Protein AF-A0A925JQJ4-F1 (afdb_monomer_lite)

Secondary structure (DSSP, 8-state):
--EEEEEE--SSS--EEEEE-TTS-EEEEE--SS-HHHHHHHHHHHHHHT-SSSHHHHHHTT--HHHHHS-GGGS-GGGSGGGS-HHHHHHHHHHHHHHHHHHH---TTHHHHHHHHHHTTTPPP-TT--HHHHHHHHHHHHHHHHHHHHPPTT-EEEEEE--

Structure (mmCIF, N/CA/C/O backbone):
data_AF-A0A925JQJ4-F1
#
_entry.id   AF-A0A925JQJ4-F1
#
loop_
_atom_site.group_PDB
_atom_site.id
_atom_site.type_symbol
_atom_site.label_atom_id
_atom_site.label_alt_id
_atom_site.label_comp_id
_atom_site.label_asym_id
_atom_site.label_entity_id
_atom_site.label_seq_id
_atom_site.pdbx_PDB_ins_code
_atom_site.Cartn_x
_atom_site.Cartn_y
_atom_site.Cartn_z
_atom_site.occupancy
_atom_site.B_iso_or_equiv
_atom_site.auth_seq_id
_atom_site.auth_comp_id
_atom_site.auth_asym_id
_atom_site.auth_atom_id
_atom_site.pdbx_PDB_model_num
ATOM 1 N N . MET A 1 1 ? -17.348 -10.463 -3.799 1.00 73.00 1 MET A N 1
ATOM 2 C CA . MET A 1 1 ? -17.516 -9.025 -3.484 1.00 73.00 1 MET A CA 1
ATOM 3 C C . MET A 1 1 ? -16.141 -8.390 -3.580 1.00 73.00 1 MET A C 1
ATOM 5 O O . MET A 1 1 ? -15.175 -9.126 -3.441 1.00 73.00 1 MET A O 1
ATOM 9 N N . ASP A 1 2 ? -16.033 -7.089 -3.830 1.00 89.75 2 ASP A N 1
ATOM 10 C CA . ASP A 1 2 ? -14.722 -6.427 -3.797 1.00 89.75 2 ASP A CA 1
ATOM 11 C C . ASP A 1 2 ? -14.210 -6.357 -2.352 1.00 89.75 2 ASP A C 1
ATOM 13 O O . ASP A 1 2 ? -15.008 -6.257 -1.406 1.00 89.75 2 ASP A O 1
ATOM 17 N N . ALA A 1 3 ? -12.888 -6.412 -2.181 1.00 94.88 3 ALA A N 1
ATOM 18 C CA . ALA A 1 3 ? -12.282 -6.207 -0.877 1.00 94.88 3 ALA A CA 1
ATOM 19 C C . ALA A 1 3 ? -12.505 -4.756 -0.417 1.00 94.88 3 ALA A C 1
ATOM 21 O O . ALA A 1 3 ? -12.662 -3.839 -1.228 1.00 94.88 3 ALA A O 1
ATOM 22 N N . LEU A 1 4 ? -12.551 -4.529 0.894 1.00 97.75 4 LEU A N 1
ATOM 23 C CA . LEU A 1 4 ? -12.804 -3.211 1.475 1.00 97.75 4 LEU A CA 1
ATOM 24 C C . LEU A 1 4 ? -11.839 -2.938 2.624 1.00 97.75 4 LEU A C 1
ATOM 26 O O . LEU A 1 4 ? -11.866 -3.635 3.640 1.00 97.75 4 LEU A O 1
ATOM 30 N N . LEU A 1 5 ? -11.040 -1.884 2.478 1.00 97.44 5 LEU A N 1
ATOM 31 C CA . LEU A 1 5 ? -10.222 -1.337 3.552 1.00 97.44 5 LEU A CA 1
ATOM 32 C C . LEU A 1 5 ? -11.049 -0.306 4.318 1.00 97.44 5 LEU A C 1
ATOM 34 O O . LEU A 1 5 ? -11.806 0.461 3.724 1.00 97.44 5 LEU A O 1
ATOM 38 N N . GLY A 1 6 ? -10.867 -0.247 5.630 1.00 96.94 6 GLY A N 1
ATOM 39 C CA . GLY A 1 6 ? -11.451 0.786 6.470 1.00 96.94 6 GLY A CA 1
ATOM 40 C C . GLY A 1 6 ? -10.454 1.293 7.494 1.00 96.94 6 GLY A C 1
ATOM 41 O O . GLY A 1 6 ? -9.961 0.502 8.294 1.00 96.94 6 GLY A O 1
ATOM 42 N N . PHE A 1 7 ? -10.214 2.599 7.499 1.00 96.81 7 PHE A N 1
ATOM 43 C CA . PHE A 1 7 ? -9.351 3.284 8.456 1.00 96.81 7 PHE A CA 1
ATOM 44 C C . PHE A 1 7 ? -10.201 4.205 9.325 1.00 96.81 7 PHE A C 1
ATOM 46 O O . PHE A 1 7 ? -10.728 5.204 8.842 1.00 96.81 7 PHE A O 1
ATOM 53 N N . GLN A 1 8 ? -10.359 3.871 10.602 1.00 96.69 8 GLN A N 1
ATOM 54 C CA . GLN A 1 8 ? -11.095 4.688 11.563 1.00 96.69 8 GLN A CA 1
ATOM 55 C C . GLN A 1 8 ? -10.123 5.512 12.397 1.00 96.69 8 GLN A C 1
ATOM 57 O O . GLN A 1 8 ? -9.256 4.953 13.074 1.00 96.69 8 GLN A O 1
ATOM 62 N N . LYS A 1 9 ? -10.296 6.834 12.367 1.00 95.44 9 LYS A N 1
ATOM 63 C CA . LYS A 1 9 ? -9.434 7.774 13.078 1.00 95.44 9 LYS A CA 1
ATOM 64 C C . LYS A 1 9 ? -9.854 7.909 14.524 1.00 95.44 9 LYS A C 1
ATOM 66 O O . LYS A 1 9 ? -11.030 8.066 14.836 1.00 95.44 9 LYS A O 1
ATOM 71 N N . GLU A 1 10 ? -8.879 7.900 15.413 1.00 93.44 10 GLU A N 1
ATOM 72 C CA . GLU A 1 10 ? -9.093 8.068 16.843 1.00 93.44 10 GLU A CA 1
ATOM 73 C C . GLU A 1 10 ? -8.004 8.961 17.435 1.00 93.44 10 GLU A C 1
ATOM 75 O O . GLU A 1 10 ? -6.833 8.841 17.073 1.00 93.44 10 GLU A O 1
ATOM 80 N N . THR A 1 11 ? -8.391 9.877 18.328 1.00 86.75 11 THR A N 1
ATOM 81 C CA . THR A 1 11 ? -7.462 10.828 18.969 1.00 86.75 11 THR A CA 1
ATOM 82 C C . THR A 1 11 ? -7.100 10.448 20.403 1.00 86.75 11 THR A C 1
ATOM 84 O O . THR A 1 11 ? -6.029 10.812 20.878 1.00 86.75 11 THR A O 1
ATOM 87 N N . THR A 1 12 ? -7.971 9.712 21.101 1.00 87.69 12 THR A N 1
ATOM 88 C CA . THR A 1 12 ? -7.782 9.306 22.510 1.00 87.69 12 THR A CA 1
ATOM 89 C C . THR A 1 12 ? -7.428 7.830 22.677 1.00 87.69 12 THR A C 1
ATOM 91 O O . THR A 1 12 ? -6.992 7.408 23.747 1.00 87.69 12 THR A O 1
ATOM 94 N N . LYS A 1 13 ? -7.607 7.034 21.623 1.00 87.75 13 LYS A N 1
ATOM 95 C CA . LYS A 1 13 ? -7.272 5.610 21.550 1.00 87.75 13 LYS A CA 1
ATOM 96 C C . LYS A 1 13 ? -6.601 5.322 20.202 1.00 87.75 13 LYS A C 1
ATOM 98 O O . LYS A 1 13 ? -6.657 6.171 19.315 1.00 87.75 13 LYS A O 1
ATOM 103 N N . PRO A 1 14 ? -5.964 4.153 20.023 1.00 89.88 14 PRO A N 1
ATOM 104 C CA . PRO A 1 14 ? -5.384 3.795 18.736 1.00 89.88 14 PRO A CA 1
ATOM 105 C C . PRO A 1 14 ? -6.443 3.787 17.631 1.00 89.88 14 PRO A C 1
ATOM 107 O O . PRO A 1 14 ? -7.539 3.253 17.825 1.00 89.88 14 PRO A O 1
ATOM 110 N N . SER A 1 15 ? -6.089 4.356 16.480 1.00 94.12 15 SER A N 1
ATOM 111 C CA . SER A 1 15 ? -6.893 4.251 15.261 1.00 94.12 15 SER A CA 1
ATOM 112 C C . SER A 1 15 ? -6.991 2.782 14.826 1.00 94.12 15 SER A C 1
ATOM 114 O O . SER A 1 15 ? -6.135 1.963 15.173 1.00 94.12 15 SER A O 1
ATOM 116 N N . ILE A 1 16 ? -8.051 2.427 14.102 1.00 95.12 16 ILE A N 1
ATOM 117 C CA . ILE A 1 16 ? -8.361 1.032 13.754 1.00 95.12 16 ILE A CA 1
ATOM 118 C C . ILE A 1 16 ? -8.263 0.854 12.244 1.00 95.12 16 ILE A C 1
ATOM 120 O O . ILE A 1 16 ? -8.847 1.628 11.487 1.00 95.12 16 ILE A O 1
ATOM 124 N N . PHE A 1 17 ? -7.574 -0.200 11.822 1.00 95.62 17 PHE A N 1
ATOM 125 C CA . PHE A 1 17 ? -7.615 -0.707 10.460 1.00 95.62 17 PHE A CA 1
ATOM 126 C C . PHE A 1 17 ? -8.536 -1.921 10.394 1.00 95.62 17 PHE A C 1
ATOM 128 O O . PHE A 1 17 ? -8.512 -2.788 11.266 1.00 95.62 17 PHE A O 1
ATOM 135 N N . THR A 1 18 ? -9.345 -1.990 9.347 1.00 96.56 18 THR A N 1
ATOM 136 C CA . THR A 1 18 ? -10.188 -3.139 9.024 1.00 96.56 18 THR A CA 1
ATOM 137 C C . THR A 1 18 ? -9.981 -3.512 7.567 1.00 96.56 18 THR A C 1
ATOM 139 O O . THR A 1 18 ? -9.875 -2.631 6.716 1.00 96.56 18 THR A O 1
ATOM 142 N N . PHE A 1 19 ? -9.963 -4.807 7.279 1.00 96.88 19 PHE A N 1
ATOM 143 C CA . PHE A 1 19 ? -9.906 -5.325 5.920 1.00 96.88 19 PHE A CA 1
ATOM 144 C C . PHE A 1 19 ? -10.954 -6.417 5.773 1.00 96.88 19 PHE A C 1
ATOM 146 O O . PHE A 1 19 ? -10.893 -7.434 6.466 1.00 96.88 19 PHE A O 1
ATOM 153 N N . ARG A 1 20 ? -11.928 -6.204 4.890 1.00 97.38 20 ARG A N 1
ATOM 154 C CA . ARG A 1 20 ? -12.867 -7.239 4.457 1.00 97.38 20 ARG A CA 1
ATOM 155 C C . ARG A 1 20 ? -12.372 -7.796 3.133 1.00 97.38 20 ARG A C 1
ATOM 157 O O . ARG A 1 20 ? -12.260 -7.041 2.172 1.00 97.38 20 ARG A O 1
ATOM 164 N N . ARG A 1 21 ? -12.089 -9.092 3.102 1.00 96.31 21 ARG A N 1
ATOM 165 C CA . ARG A 1 21 ? -11.619 -9.812 1.921 1.00 96.31 21 ARG A CA 1
ATOM 166 C C . ARG A 1 21 ? -12.747 -10.038 0.923 1.00 96.31 21 ARG A C 1
ATOM 168 O O . ARG A 1 21 ? -13.933 -9.957 1.263 1.00 96.31 21 ARG A O 1
ATOM 175 N N . SER A 1 22 ? -12.371 -10.376 -0.299 1.00 95.31 22 SER A N 1
ATOM 176 C CA . SER A 1 22 ? -13.282 -10.701 -1.391 1.00 95.31 22 SER A CA 1
ATOM 177 C C . SER A 1 22 ? -14.140 -11.947 -1.118 1.00 95.31 22 SER A C 1
ATOM 179 O O . SER A 1 22 ? -15.283 -12.018 -1.593 1.00 95.31 22 SER A O 1
ATOM 181 N N . ASP A 1 23 ? -13.637 -12.870 -0.283 1.00 94.50 23 ASP A N 1
ATOM 182 C CA . ASP A 1 23 ? -14.343 -14.057 0.229 1.00 94.50 23 ASP A CA 1
ATOM 183 C C . ASP A 1 23 ? -15.358 -13.755 1.354 1.00 94.50 23 ASP A C 1
ATOM 185 O O . ASP A 1 23 ? -16.104 -14.637 1.779 1.00 94.50 23 ASP A O 1
ATOM 189 N N . GLY A 1 24 ? -15.424 -12.502 1.818 1.00 94.31 24 GLY A N 1
ATOM 190 C CA . GLY A 1 24 ? -16.329 -12.043 2.872 1.00 94.31 24 GLY A CA 1
ATOM 191 C C . GLY A 1 24 ? -15.780 -12.168 4.296 1.00 94.31 24 GLY A C 1
ATOM 192 O O . GLY A 1 24 ? -16.379 -11.606 5.215 1.00 94.31 24 GLY A O 1
ATOM 193 N N . SER A 1 25 ? -14.641 -12.834 4.500 1.00 95.62 25 SER A N 1
ATOM 194 C CA . SER A 1 25 ? -13.942 -12.823 5.785 1.00 95.62 25 SER A CA 1
ATOM 195 C C . SER A 1 25 ? -13.391 -11.427 6.088 1.00 95.62 25 SER A C 1
ATOM 197 O O . SER A 1 25 ? -13.151 -10.616 5.192 1.00 95.62 25 SER A O 1
ATOM 199 N N . ALA A 1 26 ? -13.204 -11.112 7.368 1.00 95.44 26 ALA A N 1
ATOM 200 C CA . ALA A 1 26 ? -12.713 -9.806 7.780 1.00 95.44 26 ALA A CA 1
ATOM 201 C C . ALA A 1 26 ? -11.691 -9.918 8.905 1.00 95.44 26 ALA A C 1
ATOM 203 O O . ALA A 1 26 ? -11.757 -10.811 9.749 1.00 95.44 26 ALA A O 1
ATOM 204 N N . ILE A 1 27 ? -10.765 -8.969 8.916 1.00 95.44 27 ILE A N 1
ATOM 205 C CA . ILE A 1 27 ? -9.779 -8.773 9.972 1.00 95.44 27 ILE A CA 1
ATOM 206 C C . ILE A 1 27 ? -9.798 -7.318 10.419 1.00 95.44 27 ILE A C 1
ATOM 208 O O . ILE A 1 27 ? -10.190 -6.419 9.667 1.00 95.44 27 ILE A O 1
ATOM 212 N N . TRP A 1 28 ? -9.361 -7.084 11.648 1.00 94.50 28 TRP A N 1
ATOM 213 C CA . TRP A 1 28 ? -9.138 -5.746 12.165 1.00 94.50 28 TRP A CA 1
ATOM 214 C C . TRP A 1 28 ? -7.899 -5.733 13.048 1.00 94.50 28 TRP A C 1
ATOM 216 O O . TRP A 1 28 ? -7.597 -6.721 13.713 1.00 94.50 28 TRP A O 1
ATOM 226 N N . THR A 1 29 ? -7.201 -4.604 13.057 1.00 92.62 29 THR A N 1
ATOM 227 C CA . THR A 1 29 ? -6.029 -4.389 13.902 1.00 92.62 29 THR A CA 1
ATOM 228 C C . THR A 1 29 ? -5.909 -2.927 14.307 1.00 92.62 29 THR A C 1
ATOM 230 O O . THR A 1 29 ? -6.615 -2.055 13.792 1.00 92.62 29 THR A O 1
ATOM 233 N N . LYS A 1 30 ? -5.031 -2.644 15.266 1.00 92.06 30 LYS A N 1
ATOM 234 C CA . LYS A 1 30 ? -4.724 -1.269 15.670 1.00 92.06 30 LYS A CA 1
ATOM 235 C C . LYS A 1 30 ? -3.656 -0.705 14.740 1.00 92.06 30 LYS A C 1
ATOM 237 O O . LYS A 1 30 ? -2.640 -1.349 14.526 1.00 92.06 30 LYS A O 1
ATOM 242 N N . LEU A 1 31 ? -3.837 0.528 14.285 1.00 86.12 31 LEU A N 1
ATOM 243 C CA . LEU A 1 31 ? -2.775 1.297 13.640 1.00 86.12 31 LEU A CA 1
ATOM 244 C C . LEU A 1 31 ? -1.818 1.785 14.732 1.00 86.12 31 LEU A C 1
ATOM 246 O O . LEU A 1 31 ? -2.135 2.727 15.460 1.00 86.12 31 LEU A O 1
ATOM 250 N N . ASN A 1 32 ? -0.699 1.093 14.938 1.00 69.56 32 ASN A N 1
ATOM 251 C CA . ASN A 1 32 ? 0.204 1.373 16.061 1.00 69.56 32 ASN A CA 1
ATOM 252 C C . ASN A 1 32 ? 1.704 1.349 15.718 1.00 69.56 32 ASN A C 1
ATOM 254 O O . ASN A 1 32 ? 2.505 1.623 16.612 1.00 69.56 32 ASN A O 1
ATOM 258 N N . ARG A 1 33 ? 2.100 1.050 14.473 1.00 69.88 33 ARG A N 1
ATOM 259 C CA . ARG A 1 33 ? 3.521 0.967 14.085 1.00 69.88 33 ARG A CA 1
ATOM 260 C C . ARG A 1 33 ? 3.926 1.909 12.964 1.00 69.88 33 ARG A C 1
ATOM 262 O O . ARG A 1 33 ? 4.835 2.709 13.165 1.00 69.88 33 ARG A O 1
ATOM 269 N N . LEU A 1 34 ? 3.296 1.798 11.799 1.00 76.62 34 LEU A N 1
ATOM 270 C CA . LEU A 1 34 ? 3.624 2.638 10.650 1.00 76.62 34 LEU A CA 1
ATOM 271 C C . LEU A 1 34 ? 2.696 3.857 10.592 1.00 76.62 34 LEU A C 1
ATOM 273 O O . LEU A 1 34 ? 1.538 3.762 11.011 1.00 76.62 34 LEU A O 1
ATOM 277 N N . PRO A 1 35 ? 3.186 5.010 10.100 1.00 85.81 35 PRO A N 1
ATOM 278 C CA . PRO A 1 35 ? 2.313 6.123 9.759 1.00 85.81 35 PRO A CA 1
ATOM 279 C C . PRO A 1 35 ? 1.279 5.647 8.741 1.00 85.81 35 PRO A C 1
ATOM 281 O O . PRO A 1 35 ? 1.638 4.975 7.776 1.00 85.81 35 PRO A O 1
ATOM 284 N N . ILE A 1 36 ? 0.013 6.003 8.929 1.00 92.38 36 ILE A N 1
ATOM 285 C CA . ILE A 1 36 ? -1.067 5.587 8.024 1.00 92.38 36 ILE A CA 1
ATOM 286 C C . ILE A 1 36 ? -0.837 6.062 6.586 1.00 92.38 36 ILE A C 1
ATOM 288 O O . ILE A 1 36 ? -1.307 5.452 5.637 1.00 92.38 36 ILE A O 1
ATOM 292 N N . GLU A 1 37 ? -0.066 7.126 6.388 1.00 94.25 37 GLU A N 1
ATOM 293 C CA . GLU A 1 37 ? 0.357 7.577 5.070 1.00 94.25 37 GLU A CA 1
ATOM 294 C C . GLU A 1 37 ? 1.098 6.474 4.296 1.00 94.25 37 GLU A C 1
ATOM 296 O O . GLU A 1 37 ? 0.971 6.401 3.078 1.00 94.25 37 GLU A O 1
ATOM 301 N N . HIS A 1 38 ? 1.815 5.582 4.988 1.00 95.38 38 HIS A N 1
ATOM 302 C CA . HIS A 1 38 ? 2.419 4.392 4.388 1.00 95.38 38 HIS A CA 1
ATOM 303 C C . HIS A 1 38 ? 1.347 3.445 3.825 1.00 95.38 38 HIS A C 1
ATOM 305 O O . HIS A 1 38 ? 1.385 3.095 2.648 1.00 95.38 38 HIS A O 1
ATOM 311 N N . ASP A 1 39 ? 0.340 3.107 4.633 1.00 95.50 39 ASP A N 1
ATOM 312 C CA . ASP A 1 39 ? -0.804 2.279 4.231 1.00 95.50 39 ASP A CA 1
ATOM 313 C C . ASP A 1 39 ? -1.587 2.909 3.059 1.00 95.50 39 ASP A C 1
ATOM 315 O O . ASP A 1 39 ? -1.932 2.252 2.074 1.00 95.50 39 ASP A O 1
ATOM 319 N N . LEU A 1 40 ? -1.818 4.223 3.102 1.00 97.38 40 LEU A N 1
ATOM 320 C CA . LEU A 1 40 ? -2.496 4.947 2.022 1.00 97.38 40 LEU A CA 1
ATOM 321 C C . LEU A 1 40 ? -1.667 4.970 0.730 1.00 97.38 40 LEU A C 1
ATOM 323 O O . LEU A 1 40 ? -2.238 4.904 -0.363 1.00 97.38 40 LEU A O 1
ATOM 327 N N . ALA A 1 41 ? -0.337 5.032 0.835 1.00 98.06 41 ALA A N 1
ATOM 328 C CA . ALA A 1 41 ? 0.556 4.904 -0.311 1.00 98.06 41 ALA A CA 1
ATOM 329 C C . ALA A 1 41 ? 0.496 3.489 -0.907 1.00 98.06 41 ALA A C 1
ATOM 331 O O . ALA A 1 41 ? 0.366 3.371 -2.127 1.00 98.06 41 ALA A O 1
ATOM 332 N N . HIS A 1 42 ? 0.487 2.435 -0.080 1.00 97.88 42 HIS A N 1
ATOM 333 C CA . HIS A 1 42 ? 0.254 1.063 -0.547 1.00 97.88 42 HIS A CA 1
ATOM 334 C C . HIS A 1 42 ? -1.040 0.961 -1.345 1.00 97.88 42 HIS A C 1
ATOM 336 O O . HIS A 1 42 ? -1.043 0.445 -2.460 1.00 97.88 42 HIS A O 1
ATOM 342 N N . TYR A 1 43 ? -2.136 1.523 -0.835 1.00 98.19 43 TYR A N 1
ATOM 343 C CA . TYR A 1 43 ? -3.412 1.454 -1.536 1.00 98.19 43 TYR A CA 1
ATOM 344 C C . TYR A 1 43 ? -3.343 2.182 -2.884 1.00 98.19 43 TYR A C 1
ATOM 346 O O . TYR A 1 43 ? -3.788 1.638 -3.895 1.00 98.19 43 TYR A O 1
ATOM 354 N N . ALA A 1 44 ? -2.759 3.386 -2.927 1.00 98.44 44 ALA A N 1
ATOM 355 C CA . ALA A 1 44 ? -2.617 4.152 -4.163 1.00 98.44 44 ALA A CA 1
ATOM 356 C C . ALA A 1 44 ? -1.776 3.406 -5.214 1.00 98.44 44 ALA A C 1
ATOM 358 O O . ALA A 1 44 ? -2.165 3.357 -6.384 1.00 98.44 44 ALA A O 1
ATOM 359 N N . VAL A 1 45 ? -0.658 2.801 -4.801 1.00 98.62 45 VAL A N 1
ATOM 360 C CA . VAL A 1 45 ? 0.243 2.033 -5.674 1.00 98.62 45 VAL A CA 1
ATOM 361 C C . VAL A 1 45 ? -0.426 0.753 -6.155 1.00 98.62 45 VAL A C 1
ATOM 363 O O . VAL A 1 45 ? -0.553 0.544 -7.360 1.00 98.62 45 VAL A O 1
ATOM 366 N N . GLU A 1 46 ? -0.889 -0.086 -5.232 1.00 98.50 46 GLU A N 1
ATOM 367 C CA . GLU A 1 46 ? -1.395 -1.420 -5.550 1.00 98.50 46 GLU A CA 1
ATOM 368 C C . GLU A 1 46 ? -2.674 -1.356 -6.379 1.00 98.50 46 GLU A C 1
ATOM 370 O O . GLU A 1 46 ? -2.814 -2.095 -7.352 1.00 98.50 46 GLU A O 1
ATOM 375 N N . LYS A 1 47 ? -3.572 -0.410 -6.077 1.00 97.75 47 LYS A N 1
ATOM 376 C CA . LYS A 1 47 ? -4.785 -0.198 -6.873 1.00 97.75 47 LYS A CA 1
ATOM 377 C C . LYS A 1 47 ? -4.476 0.321 -8.274 1.00 97.75 47 LYS A C 1
ATOM 379 O O . LYS A 1 47 ? -5.132 -0.074 -9.233 1.00 97.75 47 LYS A O 1
ATOM 384 N N . THR A 1 48 ? -3.504 1.222 -8.409 1.00 98.25 48 THR A N 1
ATOM 385 C CA . THR A 1 48 ? -3.193 1.842 -9.705 1.00 98.25 48 THR A CA 1
ATOM 386 C C . THR A 1 48 ? -2.405 0.901 -10.611 1.00 98.25 48 THR A C 1
ATOM 388 O O . THR A 1 48 ? -2.700 0.801 -11.801 1.00 98.25 48 THR A O 1
ATOM 391 N N . LEU A 1 49 ? -1.434 0.176 -10.052 1.00 98.19 49 LEU A N 1
ATOM 392 C CA . LEU A 1 49 ? -0.612 -0.791 -10.783 1.00 98.19 49 LEU A CA 1
ATOM 393 C C . LEU A 1 49 ? -1.233 -2.187 -10.846 1.00 98.19 49 LEU A C 1
ATOM 395 O O . LEU A 1 49 ? -0.665 -3.075 -11.490 1.00 98.19 49 LEU A O 1
ATOM 399 N N . GLN A 1 50 ? -2.411 -2.362 -10.239 1.00 97.12 50 GLN A N 1
ATOM 400 C CA . GLN A 1 50 ? -3.156 -3.615 -10.226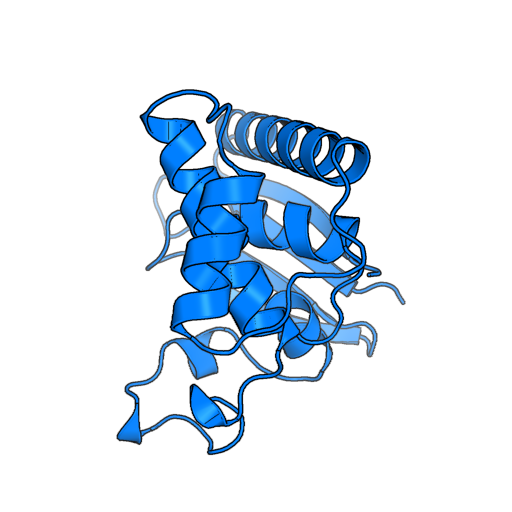 1.00 97.12 50 GLN A CA 1
ATOM 401 C C . GLN A 1 50 ? -2.324 -4.765 -9.634 1.00 97.12 50 GLN A C 1
ATOM 403 O O . GLN A 1 50 ? -2.245 -5.857 -10.207 1.00 97.12 50 GLN A O 1
ATOM 408 N N . PHE A 1 51 ? -1.644 -4.484 -8.520 1.00 97.88 51 PHE A N 1
ATOM 409 C CA . PHE A 1 51 ? -0.852 -5.470 -7.794 1.00 97.88 51 PHE A CA 1
ATOM 410 C C . PHE A 1 51 ? -1.768 -6.335 -6.934 1.00 97.88 51 PHE A C 1
ATOM 412 O O . PHE A 1 51 ? -2.488 -5.846 -6.066 1.00 97.88 51 PHE A O 1
ATOM 419 N N . LYS A 1 52 ? -1.726 -7.641 -7.186 1.00 96.19 52 LYS A N 1
ATOM 420 C CA . LYS A 1 52 ? -2.525 -8.663 -6.493 1.00 96.19 52 LYS A CA 1
ATOM 421 C C . LYS A 1 52 ? -1.716 -9.428 -5.458 1.00 96.19 52 LYS A C 1
ATOM 423 O O . LYS A 1 52 ? -2.283 -10.178 -4.670 1.00 96.19 52 LYS A O 1
ATOM 428 N N . GLN A 1 53 ? -0.399 -9.269 -5.487 1.00 96.31 53 GLN A N 1
ATOM 429 C CA . GLN A 1 53 ? 0.567 -10.001 -4.677 1.00 96.31 53 GLN A CA 1
ATOM 430 C C . GLN A 1 53 ? 1.489 -9.057 -3.887 1.00 96.31 53 GLN A C 1
ATOM 432 O O . GLN A 1 53 ? 2.550 -9.468 -3.422 1.00 96.31 53 GLN A O 1
ATOM 437 N N . ALA A 1 54 ? 1.080 -7.796 -3.738 1.00 96.81 54 ALA A N 1
ATOM 438 C CA . ALA A 1 54 ? 1.631 -6.848 -2.775 1.00 96.81 54 ALA A CA 1
ATOM 439 C C . ALA A 1 54 ? 0.810 -6.869 -1.468 1.00 96.81 54 ALA A C 1
ATOM 441 O O . ALA A 1 54 ? 0.033 -7.798 -1.257 1.00 96.81 54 ALA A O 1
ATOM 442 N N . PHE A 1 55 ? 1.006 -5.919 -0.553 1.00 96.38 55 PHE A N 1
ATOM 443 C CA . PHE A 1 55 ? 0.508 -6.012 0.823 1.00 96.38 55 PHE A CA 1
ATOM 444 C C . PHE A 1 55 ? -1.008 -6.250 0.912 1.00 96.38 55 PHE A C 1
ATOM 446 O O . PHE A 1 55 ? -1.429 -7.254 1.491 1.00 96.38 55 PHE A O 1
ATOM 453 N N . TYR A 1 56 ? -1.839 -5.403 0.297 1.00 96.88 56 TYR A N 1
ATOM 454 C CA . TYR A 1 56 ? -3.298 -5.575 0.338 1.00 96.88 56 TYR A CA 1
ATOM 455 C C . TYR A 1 56 ? -3.775 -6.757 -0.498 1.00 96.88 56 TYR A C 1
ATOM 457 O O . TYR A 1 56 ? -4.739 -7.425 -0.121 1.00 96.88 56 TYR A O 1
ATOM 465 N N . GLY A 1 57 ? -3.069 -7.067 -1.585 1.00 96.50 57 GLY A N 1
ATOM 466 C CA . GLY A 1 57 ? -3.286 -8.299 -2.339 1.00 96.50 57 GLY A CA 1
ATOM 467 C C . GLY A 1 57 ? -3.068 -9.561 -1.493 1.00 96.50 57 GLY A C 1
ATOM 468 O O . GLY A 1 57 ? -3.884 -10.480 -1.520 1.00 96.50 57 GLY A O 1
ATOM 469 N N . LEU A 1 58 ? -2.017 -9.590 -0.671 1.00 96.56 58 LEU A N 1
ATOM 470 C CA . LEU A 1 58 ? -1.744 -10.683 0.263 1.00 96.56 58 LEU A CA 1
ATOM 471 C C . LEU A 1 58 ? -2.779 -10.721 1.394 1.00 96.56 58 LEU A C 1
ATOM 473 O O . LEU A 1 58 ? -3.220 -11.805 1.779 1.00 96.56 58 LEU A O 1
ATOM 477 N N . LEU A 1 59 ? -3.232 -9.572 1.903 1.00 96.19 59 LEU A N 1
ATOM 478 C CA . LEU A 1 59 ? -4.344 -9.570 2.858 1.00 96.19 59 LEU A CA 1
ATOM 479 C C . LEU A 1 59 ? -5.594 -10.211 2.251 1.00 96.19 59 LEU A C 1
ATOM 481 O O . LEU A 1 59 ? -6.210 -11.038 2.920 1.00 96.19 59 LEU A O 1
ATOM 485 N N . ASP A 1 60 ? -5.926 -9.918 0.990 1.00 96.25 60 ASP A N 1
ATOM 486 C CA . ASP A 1 60 ? -7.066 -10.541 0.304 1.00 96.25 60 ASP A CA 1
ATOM 487 C C . ASP A 1 60 ? -6.905 -12.058 0.114 1.00 96.25 60 ASP A C 1
ATOM 489 O O . ASP A 1 60 ? -7.881 -12.799 0.168 1.00 96.25 60 ASP A O 1
ATOM 493 N N . GLN A 1 61 ? -5.667 -12.544 0.006 1.00 94.00 61 GLN A N 1
ATOM 494 C CA . GLN A 1 61 ? -5.342 -13.974 -0.077 1.00 94.00 61 GLN A CA 1
ATOM 495 C C . GLN A 1 61 ? -5.368 -14.712 1.274 1.00 94.00 61 GLN A C 1
ATOM 497 O O . GLN A 1 61 ? -5.069 -15.905 1.330 1.00 94.00 61 GLN A O 1
ATOM 502 N N . GLY A 1 62 ? -5.709 -14.033 2.373 1.00 94.69 62 GLY A N 1
ATOM 503 C CA . GLY A 1 62 ? -5.858 -14.663 3.688 1.00 94.69 62 GLY A CA 1
ATOM 504 C C . GLY A 1 62 ? -4.753 -14.339 4.693 1.00 94.69 62 GLY A C 1
ATOM 505 O O . GLY A 1 62 ? -4.866 -14.739 5.853 1.00 94.69 62 GLY A O 1
ATOM 506 N N . PHE A 1 63 ? -3.721 -13.581 4.310 1.00 94.81 63 PHE A N 1
ATOM 507 C CA . PHE A 1 63 ? -2.717 -13.114 5.269 1.00 94.81 63 PHE A CA 1
ATOM 508 C C . PHE A 1 63 ? -3.308 -12.063 6.226 1.00 94.81 63 PHE A C 1
ATOM 510 O O . PHE A 1 63 ? -4.377 -11.492 5.978 1.00 94.81 63 PHE A O 1
ATOM 517 N N . THR A 1 64 ? -2.633 -11.823 7.354 1.00 92.94 64 THR A N 1
ATOM 518 C CA . THR A 1 64 ? -3.003 -10.781 8.326 1.00 92.94 64 THR A CA 1
ATOM 519 C C . THR A 1 64 ? -1.852 -9.786 8.502 1.00 92.94 64 THR A C 1
ATOM 521 O O . THR A 1 64 ? -0.697 -10.198 8.374 1.00 92.94 64 THR A O 1
ATOM 524 N N . PRO A 1 65 ? -2.120 -8.502 8.813 1.00 90.75 65 PRO A N 1
ATOM 525 C CA . PRO A 1 65 ? -1.087 -7.499 9.068 1.00 90.75 65 PRO A CA 1
ATOM 526 C C . PRO A 1 65 ? -0.069 -7.956 10.116 1.00 90.75 65 PRO A C 1
ATOM 528 O O . PRO A 1 65 ? 1.136 -7.829 9.916 1.00 90.75 65 PRO A O 1
ATOM 531 N N . GLU A 1 66 ? -0.537 -8.596 11.190 1.00 89.81 66 GLU A N 1
ATOM 532 C CA . GLU A 1 66 ? 0.311 -9.077 12.284 1.00 89.81 66 GLU A CA 1
ATOM 533 C C . GLU A 1 66 ? 1.363 -10.079 11.798 1.00 89.81 66 GLU A C 1
ATOM 535 O O . GLU A 1 66 ? 2.470 -10.115 12.333 1.00 89.81 66 GLU A O 1
ATOM 540 N N . ALA A 1 67 ? 1.059 -10.870 10.763 1.00 90.50 67 ALA A N 1
ATOM 541 C CA . ALA A 1 67 ? 1.997 -11.840 10.206 1.00 90.50 67 ALA A CA 1
ATOM 542 C C . ALA A 1 67 ? 3.240 -11.166 9.590 1.00 90.50 67 ALA A C 1
ATOM 544 O O . ALA A 1 67 ? 4.335 -11.731 9.643 1.00 90.50 67 ALA A O 1
ATOM 545 N N . PHE A 1 68 ? 3.097 -9.942 9.068 1.00 88.56 68 PHE A N 1
ATOM 546 C CA . PHE A 1 68 ? 4.202 -9.127 8.550 1.00 88.56 68 PHE A CA 1
ATOM 547 C C . PHE A 1 68 ? 4.975 -8.419 9.671 1.00 88.56 68 PHE A C 1
ATOM 549 O O . PHE A 1 68 ? 6.139 -8.064 9.500 1.00 88.56 68 PHE A O 1
ATOM 556 N N . GLU A 1 69 ? 4.370 -8.255 10.845 1.00 86.19 69 GLU A N 1
ATOM 557 C CA . GLU A 1 69 ? 4.973 -7.578 11.995 1.00 86.19 69 GLU A CA 1
ATOM 558 C C . GLU A 1 69 ? 5.810 -8.491 12.897 1.00 86.19 69 GLU A C 1
ATOM 560 O O . GLU A 1 69 ? 6.558 -7.998 13.755 1.00 86.19 69 GLU A O 1
ATOM 565 N N . LEU A 1 70 ? 5.690 -9.808 12.713 1.00 87.44 70 LEU A N 1
ATOM 566 C CA . LEU A 1 70 ? 6.446 -10.796 13.470 1.00 87.44 70 LEU A CA 1
ATOM 567 C C . LEU A 1 70 ? 7.960 -10.646 13.232 1.00 87.44 70 LEU A C 1
ATOM 569 O O . LEU A 1 70 ? 8.385 -10.325 12.114 1.00 87.44 70 LEU A O 1
ATOM 573 N N . PRO A 1 71 ? 8.794 -10.924 14.254 1.00 87.38 71 PRO A N 1
ATOM 574 C CA . PRO A 1 71 ? 10.228 -11.127 14.078 1.00 87.38 71 PRO A CA 1
ATOM 575 C C . PRO A 1 71 ? 10.523 -12.133 12.960 1.00 87.38 71 PRO A C 1
ATOM 577 O O . PRO A 1 71 ? 9.749 -13.066 12.745 1.00 87.38 71 PRO A O 1
ATOM 580 N N . ARG A 1 72 ? 11.640 -11.954 12.246 1.00 84.88 72 ARG A N 1
ATOM 581 C CA . ARG A 1 72 ? 11.976 -12.749 11.050 1.00 84.88 72 ARG A CA 1
ATOM 582 C C . ARG A 1 72 ? 11.970 -14.260 11.310 1.00 84.88 72 ARG A C 1
ATOM 584 O O . ARG A 1 72 ? 11.532 -15.008 10.450 1.00 84.88 72 ARG A O 1
ATOM 591 N N . ASP A 1 73 ? 12.417 -14.693 12.483 1.00 88.19 73 ASP A N 1
ATOM 592 C CA . ASP A 1 73 ? 12.439 -16.089 12.941 1.00 88.19 73 ASP A CA 1
ATOM 593 C C . ASP A 1 73 ? 11.046 -16.677 13.228 1.00 88.19 73 ASP A C 1
ATOM 595 O O . ASP A 1 73 ? 10.900 -17.893 13.322 1.00 88.19 73 ASP A O 1
ATOM 599 N N . LYS A 1 74 ? 10.019 -15.827 13.346 1.00 90.38 74 LYS A N 1
ATOM 600 C CA . LYS A 1 74 ? 8.626 -16.212 13.618 1.00 90.38 74 LYS A CA 1
ATOM 601 C C . LYS A 1 74 ? 7.699 -16.048 12.415 1.00 90.38 74 LYS A C 1
ATOM 603 O O . LYS A 1 74 ? 6.535 -16.436 12.498 1.00 90.38 74 LYS A O 1
ATOM 608 N N . ARG A 1 75 ? 8.177 -15.460 11.315 1.00 90.19 75 ARG A N 1
ATOM 609 C CA . ARG A 1 75 ? 7.393 -15.336 10.081 1.00 90.19 75 ARG A CA 1
ATOM 610 C C . ARG A 1 75 ? 7.268 -16.694 9.403 1.00 90.19 75 ARG A C 1
ATOM 612 O O . ARG A 1 75 ? 8.188 -17.509 9.438 1.00 90.19 75 ARG A O 1
ATOM 619 N N . SER A 1 76 ? 6.130 -16.927 8.755 1.00 90.44 76 SER A N 1
ATOM 620 C CA . SER A 1 76 ? 5.987 -18.089 7.882 1.00 90.44 76 SER A CA 1
ATOM 621 C C . SER A 1 76 ? 6.987 -18.000 6.729 1.00 90.44 76 SER A C 1
ATOM 623 O O . SER A 1 76 ? 7.381 -16.907 6.313 1.00 90.44 76 SER A O 1
ATOM 625 N N . GLN A 1 77 ? 7.360 -19.151 6.167 1.00 90.25 77 GLN A N 1
ATOM 626 C CA . GLN A 1 77 ? 8.283 -19.198 5.034 1.00 90.25 77 GLN A CA 1
ATOM 627 C C . GLN A 1 77 ? 7.798 -18.314 3.872 1.00 90.25 77 GLN A C 1
ATOM 629 O O . GLN A 1 77 ? 8.609 -17.630 3.259 1.00 90.25 77 GLN A O 1
ATOM 634 N N . ALA A 1 78 ? 6.486 -18.254 3.622 1.00 89.19 78 ALA A N 1
ATOM 635 C CA . ALA A 1 78 ? 5.887 -17.422 2.576 1.00 89.19 78 ALA A CA 1
ATOM 636 C C . ALA A 1 78 ? 6.112 -15.907 2.766 1.00 89.19 78 ALA A C 1
ATOM 638 O O . ALA A 1 78 ? 6.143 -15.173 1.788 1.00 89.19 78 ALA A O 1
ATOM 639 N N . LEU A 1 79 ? 6.299 -15.438 4.005 1.00 90.38 79 LEU A N 1
ATOM 640 C CA . LEU A 1 79 ? 6.524 -14.020 4.326 1.00 90.38 79 LEU A CA 1
ATOM 641 C C . LEU A 1 79 ? 8.001 -13.673 4.556 1.00 90.38 79 LEU A C 1
ATOM 643 O O . LEU A 1 79 ? 8.338 -12.571 5.001 1.00 90.38 79 LEU A O 1
ATOM 647 N N . MET A 1 80 ? 8.905 -14.612 4.276 1.00 91.12 80 MET A N 1
ATOM 648 C CA . MET A 1 80 ? 10.333 -14.324 4.262 1.00 91.12 80 MET A CA 1
ATOM 649 C C . MET A 1 80 ? 10.661 -13.439 3.055 1.00 91.12 80 MET A C 1
ATOM 651 O O . MET A 1 80 ? 10.154 -13.718 1.973 1.00 91.12 80 MET A O 1
ATOM 655 N N . PRO A 1 81 ? 11.554 -12.435 3.176 1.00 86.38 81 PRO A N 1
ATOM 656 C CA . PRO A 1 81 ? 11.840 -11.508 2.076 1.00 86.38 81 PRO A CA 1
ATOM 657 C C . PRO A 1 81 ? 12.194 -12.187 0.747 1.00 86.38 81 PRO A C 1
ATOM 659 O O . PRO A 1 81 ? 11.735 -11.754 -0.299 1.00 86.38 81 PRO A O 1
ATOM 662 N N . ALA A 1 82 ? 12.946 -13.291 0.784 1.00 87.81 82 ALA A N 1
ATOM 663 C CA . ALA A 1 82 ? 13.321 -14.047 -0.414 1.00 87.81 82 ALA A CA 1
ATOM 664 C C . ALA A 1 82 ? 12.145 -14.771 -1.102 1.00 87.81 82 ALA A C 1
ATOM 666 O O . ALA A 1 82 ? 12.267 -15.153 -2.258 1.00 87.81 82 ALA A O 1
ATOM 667 N N . ASN A 1 83 ? 11.032 -14.972 -0.393 1.00 92.81 83 ASN A N 1
ATOM 668 C CA . ASN A 1 83 ? 9.849 -15.683 -0.882 1.00 92.81 83 ASN A CA 1
ATOM 669 C C . ASN A 1 83 ? 8.658 -14.746 -1.124 1.00 92.81 83 ASN A C 1
ATOM 671 O O . ASN A 1 83 ? 7.629 -15.198 -1.624 1.00 92.81 83 ASN A O 1
ATOM 675 N N . LEU A 1 84 ? 8.781 -13.464 -0.761 1.00 94.06 84 LEU A N 1
ATOM 676 C CA . LEU A 1 84 ? 7.755 -12.479 -1.066 1.00 94.06 84 LEU A CA 1
ATOM 677 C C . LEU A 1 84 ? 7.648 -12.299 -2.588 1.00 94.06 84 LEU A C 1
ATOM 679 O O . LEU A 1 84 ? 8.677 -12.264 -3.272 1.00 94.06 84 LEU A O 1
ATOM 683 N N . PRO A 1 85 ? 6.426 -12.147 -3.125 1.00 96.19 85 PRO A N 1
ATOM 684 C CA . PRO A 1 85 ? 6.232 -11.882 -4.541 1.00 96.19 85 PRO A CA 1
ATOM 685 C C . PRO A 1 85 ? 6.952 -10.608 -4.989 1.00 96.19 85 PRO A C 1
ATOM 687 O O . PRO A 1 85 ? 7.115 -9.656 -4.227 1.00 96.19 85 PRO A O 1
ATOM 690 N N . VAL A 1 86 ? 7.325 -10.564 -6.266 1.00 97.12 86 VAL A N 1
ATOM 691 C CA . VAL A 1 86 ? 8.001 -9.409 -6.878 1.00 97.12 86 VAL A CA 1
ATOM 692 C C . VAL A 1 86 ? 7.215 -8.108 -6.669 1.00 97.12 86 VAL A C 1
ATOM 694 O O . VAL A 1 86 ? 7.811 -7.088 -6.333 1.00 97.12 86 VAL A O 1
ATOM 697 N N . GLU A 1 87 ? 5.885 -8.155 -6.804 1.00 97.94 87 GLU A N 1
ATOM 698 C CA . GLU A 1 87 ? 5.005 -6.995 -6.600 1.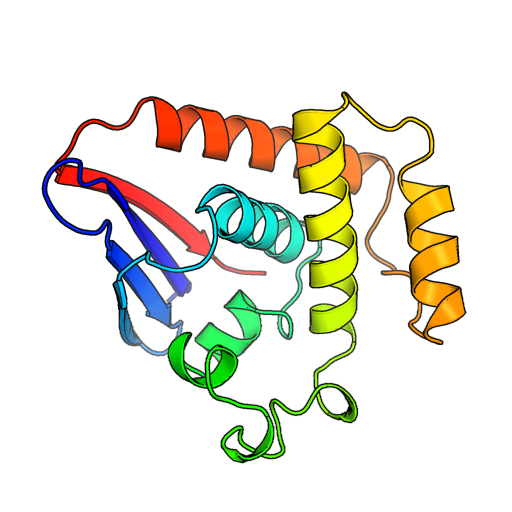00 97.94 87 GLU A CA 1
ATOM 699 C C . GLU A 1 87 ? 5.105 -6.419 -5.183 1.00 97.94 87 GLU A C 1
ATOM 701 O O . GLU A 1 87 ? 5.062 -5.202 -5.029 1.00 97.94 87 GLU A O 1
ATOM 706 N N . ALA A 1 88 ? 5.287 -7.261 -4.156 1.00 97.31 88 ALA A N 1
ATOM 707 C CA . ALA A 1 88 ? 5.454 -6.793 -2.783 1.00 97.31 88 ALA A CA 1
ATOM 708 C C . ALA A 1 88 ? 6.717 -5.938 -2.654 1.00 97.31 88 ALA A C 1
ATOM 710 O O . ALA A 1 88 ? 6.655 -4.825 -2.146 1.00 97.31 88 ALA A O 1
ATOM 711 N N . HIS A 1 89 ? 7.846 -6.399 -3.197 1.00 97.25 89 HIS A N 1
ATOM 712 C CA . HIS A 1 89 ? 9.078 -5.608 -3.168 1.00 97.25 89 HIS A CA 1
ATOM 713 C C . HIS A 1 89 ? 8.965 -4.332 -4.002 1.00 97.25 89 HIS A C 1
ATOM 715 O O . HIS A 1 89 ? 9.379 -3.267 -3.554 1.00 97.25 89 HIS A O 1
ATOM 721 N N . GLN A 1 90 ? 8.382 -4.418 -5.201 1.00 98.31 90 GLN A N 1
ATOM 722 C CA . GLN A 1 90 ? 8.149 -3.245 -6.047 1.00 98.31 90 GLN A CA 1
ATOM 723 C C . GLN A 1 90 ? 7.301 -2.193 -5.321 1.00 98.31 90 GLN A C 1
ATOM 725 O O . GLN A 1 90 ? 7.654 -1.015 -5.344 1.00 98.31 90 GLN A O 1
ATOM 730 N N . ALA A 1 91 ? 6.216 -2.612 -4.662 1.00 98.25 91 ALA A N 1
ATOM 731 C CA . ALA A 1 91 ? 5.349 -1.725 -3.896 1.00 98.25 91 ALA A CA 1
ATOM 732 C C . ALA A 1 91 ? 6.120 -1.016 -2.777 1.00 98.25 91 ALA A C 1
ATOM 734 O O . ALA A 1 91 ? 6.067 0.208 -2.715 1.00 98.25 91 ALA A O 1
ATOM 735 N N . GLU A 1 92 ? 6.901 -1.744 -1.973 1.00 97.31 92 GLU A N 1
ATOM 736 C CA . GLU A 1 92 ? 7.703 -1.166 -0.882 1.00 97.31 92 GLU A CA 1
ATOM 737 C C . GLU A 1 92 ? 8.676 -0.083 -1.375 1.00 97.31 92 GLU A C 1
ATOM 739 O O . GLU A 1 92 ? 8.766 0.997 -0.786 1.00 97.31 92 GLU A O 1
ATOM 744 N N . PHE A 1 93 ? 9.378 -0.318 -2.493 1.00 97.94 93 PHE A N 1
ATOM 745 C CA . PHE A 1 93 ? 10.280 0.689 -3.065 1.00 97.94 93 PHE A CA 1
ATOM 746 C C . PHE A 1 93 ? 9.531 1.935 -3.555 1.00 97.94 93 PHE A C 1
ATOM 748 O O . PHE A 1 93 ? 9.970 3.058 -3.298 1.00 97.94 93 PHE A O 1
ATOM 755 N N . ILE A 1 94 ? 8.394 1.761 -4.237 1.00 98.38 94 ILE A N 1
ATOM 756 C CA . ILE A 1 94 ? 7.575 2.883 -4.719 1.00 98.38 94 ILE A CA 1
ATOM 757 C C . ILE A 1 94 ? 7.012 3.675 -3.533 1.00 98.38 94 ILE A C 1
ATOM 759 O O . ILE A 1 94 ? 7.098 4.903 -3.521 1.00 98.38 94 ILE A O 1
ATOM 763 N N . VAL A 1 95 ? 6.476 2.988 -2.522 1.00 97.94 95 VAL A N 1
ATOM 764 C CA . VAL A 1 95 ? 5.934 3.592 -1.297 1.00 97.94 95 VAL A CA 1
ATOM 765 C C . VAL A 1 95 ? 7.013 4.381 -0.557 1.00 97.94 95 VAL A C 1
ATOM 767 O O . VAL A 1 95 ? 6.784 5.541 -0.213 1.00 97.94 95 VAL A O 1
ATOM 770 N N . GLY A 1 96 ? 8.212 3.818 -0.386 1.00 96.50 96 GLY A N 1
ATOM 771 C CA . GLY A 1 96 ? 9.333 4.513 0.251 1.00 96.50 96 GLY A CA 1
ATOM 772 C C . GLY A 1 96 ? 9.726 5.810 -0.469 1.00 96.50 96 GLY A C 1
ATOM 773 O O . GLY A 1 96 ? 9.959 6.843 0.172 1.00 96.50 96 GLY A O 1
ATOM 774 N N . LEU A 1 97 ? 9.738 5.796 -1.806 1.00 97.12 97 LEU A N 1
ATOM 775 C CA . LEU A 1 97 ? 9.986 7.003 -2.599 1.00 97.12 97 LEU A CA 1
ATOM 776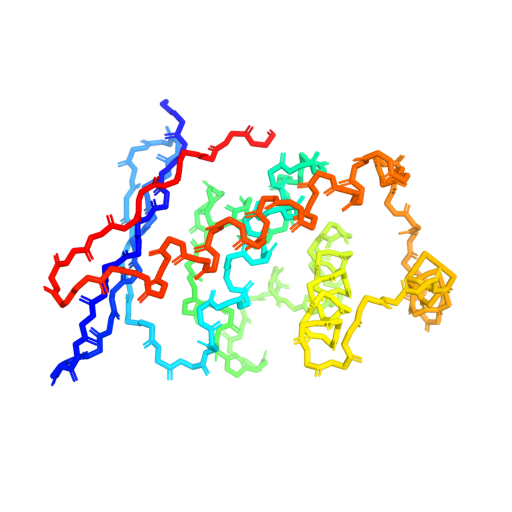 C C . LEU A 1 97 ? 8.856 8.029 -2.456 1.00 97.12 97 LEU A C 1
ATOM 778 O O . LEU A 1 97 ? 9.150 9.204 -2.257 1.00 97.12 97 LEU A O 1
ATOM 782 N N . LEU A 1 98 ? 7.584 7.614 -2.470 1.00 97.00 98 LEU A N 1
ATOM 783 C CA . LEU A 1 98 ? 6.440 8.515 -2.244 1.00 97.00 98 LEU A CA 1
ATOM 784 C C . LEU A 1 98 ? 6.478 9.167 -0.854 1.00 97.00 98 LEU A C 1
ATOM 786 O O . LEU A 1 98 ? 6.129 10.340 -0.701 1.00 97.00 98 LEU A O 1
ATOM 790 N N . GLN A 1 99 ? 6.915 8.432 0.171 1.00 94.31 99 GLN A N 1
ATOM 791 C CA . GLN A 1 99 ? 7.095 8.982 1.517 1.00 94.31 99 GLN A CA 1
ATOM 792 C C . GLN A 1 99 ? 8.229 10.010 1.560 1.00 94.31 99 GLN A C 1
ATOM 794 O O . GLN A 1 99 ? 8.082 11.055 2.194 1.00 94.31 99 GLN A O 1
ATOM 799 N N . THR A 1 100 ? 9.323 9.761 0.837 1.00 93.88 100 THR A N 1
ATOM 800 C CA . THR A 1 100 ? 10.423 10.726 0.705 1.00 93.88 100 THR A CA 1
ATOM 801 C C . THR A 1 100 ? 9.966 11.978 -0.044 1.00 93.88 100 THR A C 1
ATOM 803 O O . THR A 1 100 ? 10.184 13.085 0.446 1.00 93.88 100 THR A O 1
ATOM 806 N N . GLU A 1 101 ? 9.248 11.833 -1.163 1.00 94.75 101 GLU A N 1
ATOM 807 C CA . GLU A 1 101 ? 8.667 12.969 -1.896 1.00 94.75 101 GLU A CA 1
ATOM 808 C C . GLU A 1 101 ? 7.753 13.820 -1.014 1.00 94.75 101 GLU A C 1
ATOM 810 O O . GLU A 1 101 ? 7.739 15.047 -1.090 1.00 94.75 101 GLU A O 1
ATOM 815 N N . ARG A 1 102 ? 6.983 13.181 -0.129 1.00 90.19 102 ARG A N 1
ATOM 816 C CA . ARG A 1 102 ? 6.069 13.900 0.757 1.00 90.19 102 ARG A CA 1
ATOM 817 C C . ARG A 1 102 ? 6.794 14.815 1.747 1.00 90.19 102 ARG A C 1
ATOM 819 O O . ARG A 1 102 ? 6.215 15.832 2.141 1.00 90.19 102 ARG A O 1
ATOM 826 N N . ILE A 1 103 ? 8.006 14.442 2.160 1.00 90.12 103 ILE A N 1
ATOM 827 C CA . ILE A 1 103 ? 8.841 15.189 3.110 1.00 90.12 103 ILE A CA 1
ATOM 828 C C . ILE A 1 103 ? 9.688 16.234 2.376 1.00 90.12 103 ILE A C 1
ATOM 830 O O . ILE A 1 103 ? 9.796 17.368 2.837 1.00 90.12 103 ILE A O 1
ATOM 834 N N . SER A 1 104 ? 10.279 15.858 1.242 1.00 91.88 104 SER A N 1
ATOM 835 C CA . SER A 1 104 ? 11.311 16.641 0.551 1.00 91.88 104 SER A CA 1
ATOM 836 C C . SER A 1 104 ? 10.815 17.405 -0.681 1.00 91.88 104 SER A C 1
ATOM 838 O O . SER A 1 104 ? 11.568 18.206 -1.229 1.00 91.88 104 SER A O 1
ATOM 840 N N . GLY A 1 105 ? 9.564 17.204 -1.097 1.00 91.00 105 GLY A N 1
ATOM 841 C CA . GLY A 1 105 ? 9.018 17.723 -2.351 1.00 91.00 105 GLY A CA 1
ATOM 842 C C . GLY A 1 105 ? 9.060 16.688 -3.477 1.00 91.00 105 GLY A C 1
ATOM 843 O O . GLY A 1 105 ? 9.703 15.646 -3.367 1.00 91.00 105 GLY A O 1
ATOM 844 N N . GLU A 1 106 ? 8.336 16.966 -4.561 1.00 88.81 106 GLU A N 1
ATOM 845 C CA . GLU A 1 106 ? 8.230 16.052 -5.702 1.00 88.81 106 GLU A CA 1
ATOM 846 C C . GLU A 1 106 ? 9.606 15.768 -6.328 1.00 88.81 106 GLU A C 1
ATOM 848 O O . GLU A 1 106 ? 10.381 16.686 -6.596 1.00 88.81 106 GLU A O 1
ATOM 853 N N . ASN A 1 107 ? 9.904 14.487 -6.558 1.00 89.19 107 ASN A N 1
ATOM 854 C CA . ASN A 1 107 ? 11.168 14.026 -7.109 1.00 89.19 107 ASN A CA 1
ATOM 855 C C . ASN A 1 107 ? 11.048 13.917 -8.636 1.00 89.19 107 ASN A C 1
ATOM 857 O O . ASN A 1 107 ? 10.378 13.024 -9.168 1.00 89.19 107 ASN A O 1
ATOM 861 N N . SER A 1 108 ? 11.732 14.810 -9.354 1.00 88.88 108 SER A N 1
ATOM 862 C CA . SER A 1 108 ? 11.839 14.760 -10.818 1.00 88.88 108 SER A CA 1
ATOM 863 C C . SER A 1 108 ? 12.523 13.484 -11.318 1.00 88.88 108 SER A C 1
ATOM 865 O O . SER A 1 108 ? 12.226 13.015 -12.412 1.00 88.88 108 SER A O 1
ATOM 867 N N . ASP A 1 109 ? 13.375 12.881 -10.489 1.00 93.50 109 ASP A N 1
ATOM 868 C CA . ASP A 1 109 ? 14.142 11.669 -10.768 1.00 93.50 109 ASP A CA 1
ATOM 869 C C . ASP A 1 109 ? 13.493 10.408 -10.172 1.00 93.50 109 ASP A C 1
ATOM 871 O O . ASP A 1 109 ? 14.161 9.400 -9.944 1.00 93.50 109 ASP A O 1
ATOM 875 N N . PHE A 1 110 ? 12.183 10.420 -9.899 1.00 96.06 110 PHE A N 1
ATOM 876 C CA . PHE A 1 110 ? 11.498 9.290 -9.255 1.00 96.06 110 PHE A CA 1
ATOM 877 C C . PHE A 1 110 ? 11.730 7.963 -9.990 1.00 96.06 110 PHE A C 1
ATOM 879 O O . PHE A 1 110 ? 12.124 6.966 -9.387 1.00 96.06 110 PHE A O 1
ATOM 886 N N . VAL A 1 111 ? 11.517 7.948 -11.310 1.00 96.19 111 VAL A N 1
ATOM 887 C CA . VAL A 1 111 ? 11.627 6.729 -12.127 1.00 96.19 111 VAL A CA 1
ATOM 888 C C . VAL A 1 111 ? 13.073 6.245 -12.218 1.00 96.19 111 VAL A C 1
ATOM 890 O O . VAL A 1 111 ? 13.316 5.042 -12.142 1.00 96.19 111 VAL A O 1
ATOM 893 N N . SER A 1 112 ? 14.037 7.155 -12.377 1.00 96.00 112 SER A N 1
ATOM 894 C CA . SER A 1 112 ? 15.458 6.801 -12.448 1.00 96.00 112 SER A CA 1
ATOM 895 C C . SER A 1 112 ? 15.972 6.294 -11.098 1.00 96.00 112 SER A C 1
ATOM 897 O O . SER A 1 112 ? 16.683 5.291 -11.064 1.00 96.00 112 SER A O 1
ATOM 899 N N . THR A 1 113 ? 15.548 6.914 -9.994 1.00 96.50 113 THR A N 1
ATOM 900 C CA . THR A 1 113 ? 15.848 6.471 -8.623 1.00 96.50 113 THR A CA 1
ATOM 901 C C . THR A 1 113 ? 15.260 5.087 -8.353 1.00 96.50 113 THR A C 1
ATOM 903 O O . THR A 1 113 ? 15.955 4.206 -7.849 1.00 96.50 113 THR A O 1
ATOM 906 N N . LEU A 1 114 ? 13.999 4.861 -8.739 1.00 97.81 114 LEU A N 1
ATOM 907 C CA . LEU A 1 114 ? 13.339 3.565 -8.586 1.00 97.81 114 LEU A CA 1
ATOM 908 C C . LEU A 1 114 ? 14.057 2.467 -9.375 1.00 97.81 114 LEU A C 1
ATOM 910 O O . LEU A 1 114 ? 14.320 1.405 -8.821 1.00 97.81 114 LEU A O 1
ATOM 914 N N . LYS A 1 115 ? 14.408 2.723 -10.644 1.00 97.56 115 LYS A N 1
ATOM 915 C CA . LYS A 1 115 ? 15.161 1.766 -11.472 1.00 97.56 115 LYS A CA 1
ATOM 916 C C . LYS A 1 115 ? 16.469 1.359 -10.801 1.00 97.56 115 LYS A C 1
ATOM 918 O O . LYS A 1 115 ? 16.690 0.174 -10.601 1.00 97.56 115 LYS A O 1
ATOM 923 N N . GLN A 1 116 ? 17.270 2.330 -10.35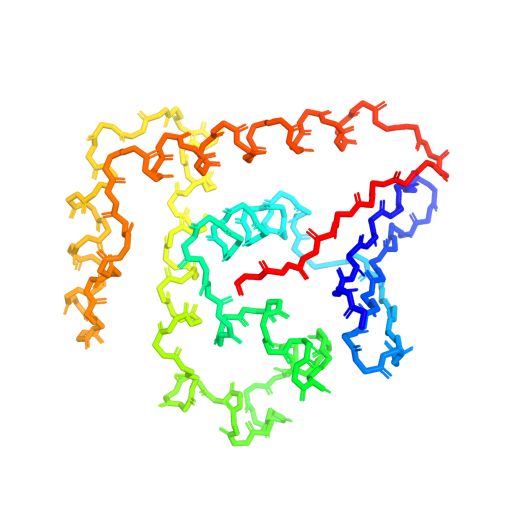9 1.00 97.12 116 GLN A N 1
ATOM 924 C CA . GLN A 1 116 ? 18.536 2.053 -9.672 1.00 97.12 116 GLN A CA 1
ATOM 925 C C . GLN A 1 116 ? 18.345 1.208 -8.404 1.00 97.12 116 GLN A C 1
ATOM 927 O O . GLN A 1 116 ? 19.112 0.277 -8.158 1.00 97.12 116 GLN A O 1
ATOM 932 N N . ALA A 1 117 ? 17.320 1.513 -7.603 1.00 96.50 117 ALA A N 1
ATOM 933 C CA . ALA A 1 117 ? 17.038 0.786 -6.370 1.00 96.50 117 ALA A CA 1
ATOM 934 C C . ALA A 1 117 ? 16.598 -0.668 -6.623 1.00 96.50 117 ALA A C 1
ATOM 936 O O . ALA A 1 117 ? 17.034 -1.571 -5.906 1.00 96.50 117 ALA A O 1
ATOM 937 N N . LEU A 1 118 ? 15.766 -0.894 -7.646 1.00 97.38 118 LEU A N 1
ATOM 938 C CA . LEU A 1 118 ? 15.297 -2.224 -8.039 1.00 97.38 118 LEU A CA 1
ATOM 939 C C . LEU A 1 118 ? 16.416 -3.053 -8.687 1.00 97.38 118 LEU A C 1
ATOM 941 O O . LEU A 1 118 ? 16.608 -4.208 -8.302 1.00 97.38 118 LEU A O 1
ATOM 945 N N . ASP A 1 119 ? 17.209 -2.452 -9.578 1.00 97.38 119 ASP A N 1
ATOM 946 C CA . ASP A 1 119 ? 18.345 -3.105 -10.241 1.00 97.38 119 ASP A CA 1
ATOM 947 C C . ASP A 1 119 ? 19.388 -3.578 -9.217 1.00 97.38 119 ASP A C 1
ATOM 949 O O . ASP A 1 119 ? 19.876 -4.705 -9.293 1.00 97.38 119 ASP A O 1
ATOM 953 N N . ALA A 1 120 ? 19.665 -2.772 -8.183 1.00 96.88 120 ALA A N 1
ATOM 954 C CA . ALA A 1 120 ? 20.572 -3.134 -7.088 1.00 96.88 120 ALA A CA 1
ATOM 955 C C . ALA A 1 120 ? 20.099 -4.340 -6.249 1.00 96.88 120 ALA A C 1
ATOM 957 O O . ALA A 1 120 ? 20.858 -4.863 -5.427 1.00 96.88 120 ALA A O 1
ATOM 958 N N . LYS A 1 121 ? 18.839 -4.759 -6.410 1.00 94.69 121 LYS A N 1
ATOM 959 C CA . LYS A 1 121 ? 18.227 -5.918 -5.751 1.00 94.69 121 LYS A CA 1
ATOM 960 C C . LYS A 1 121 ? 17.806 -7.011 -6.732 1.00 94.69 121 LYS A C 1
ATOM 962 O O . LYS A 1 121 ? 17.158 -7.959 -6.300 1.00 94.69 121 LYS A O 1
ATOM 967 N N . GLU A 1 122 ? 18.162 -6.877 -8.010 1.00 96.12 122 GLU A N 1
ATOM 968 C CA . GLU A 1 122 ? 17.770 -7.799 -9.083 1.00 96.12 122 GLU A CA 1
ATOM 969 C C . GLU A 1 122 ? 16.239 -7.958 -9.206 1.00 96.12 122 GLU A C 1
ATOM 971 O O . GLU A 1 122 ? 15.726 -9.010 -9.588 1.00 96.12 122 GLU A O 1
ATOM 976 N N . ILE A 1 123 ? 15.489 -6.900 -8.877 1.00 97.00 123 ILE A N 1
ATOM 977 C CA . ILE A 1 123 ? 14.029 -6.861 -8.996 1.00 97.00 123 ILE A CA 1
ATOM 978 C C . ILE A 1 123 ? 13.679 -6.198 -10.334 1.00 97.00 123 ILE A C 1
ATOM 980 O O . ILE A 1 123 ? 14.174 -5.108 -10.616 1.00 97.00 123 ILE A O 1
ATOM 984 N N . PRO A 1 124 ? 12.810 -6.791 -11.172 1.00 97.38 124 PRO A N 1
ATOM 985 C CA . PRO A 1 124 ? 12.423 -6.165 -12.429 1.00 97.38 124 PRO A CA 1
ATOM 986 C C . PRO A 1 124 ? 11.627 -4.880 -12.186 1.00 97.38 124 PRO A C 1
ATOM 988 O O . PRO A 1 124 ? 10.863 -4.768 -11.224 1.00 97.38 124 PRO A O 1
ATOM 991 N N . PHE A 1 125 ? 11.743 -3.923 -13.103 1.00 97.75 125 PHE A N 1
ATOM 992 C CA . PHE A 1 125 ? 10.917 -2.720 -13.074 1.00 97.75 125 PHE A CA 1
ATOM 993 C C . PHE A 1 125 ? 9.428 -3.069 -13.298 1.00 97.75 125 PHE A C 1
ATOM 995 O O . PHE A 1 125 ? 9.118 -3.921 -14.134 1.00 97.75 125 PHE A O 1
ATOM 1002 N N . PRO A 1 126 ? 8.480 -2.437 -12.584 1.00 97.00 126 PRO A N 1
ATOM 1003 C CA . PRO A 1 126 ? 7.055 -2.712 -12.753 1.00 97.00 126 PRO A CA 1
ATOM 1004 C C . PRO A 1 126 ? 6.550 -2.291 -14.140 1.00 97.00 126 PRO A C 1
ATOM 1006 O O . PRO A 1 126 ? 6.443 -1.107 -14.445 1.00 97.00 126 PRO A O 1
ATOM 1009 N N . ASN A 1 127 ? 6.159 -3.269 -14.965 1.00 93.00 127 ASN A N 1
ATOM 1010 C CA . ASN A 1 127 ? 5.746 -3.063 -16.365 1.00 93.00 127 ASN A CA 1
ATOM 1011 C C . ASN A 1 127 ? 4.591 -2.066 -16.550 1.00 93.00 127 ASN A C 1
ATOM 1013 O O . ASN A 1 127 ? 4.471 -1.443 -17.602 1.00 93.00 127 ASN A O 1
ATOM 1017 N N . ARG A 1 128 ? 3.714 -1.941 -15.548 1.00 95.06 128 ARG A N 1
ATOM 1018 C CA . ARG A 1 128 ? 2.554 -1.039 -15.582 1.00 95.06 128 ARG A CA 1
ATOM 1019 C C . ARG A 1 128 ? 2.882 0.386 -15.144 1.00 95.06 128 ARG A C 1
ATOM 1021 O O . ARG A 1 128 ? 2.045 1.263 -15.322 1.00 95.06 128 ARG A O 1
ATOM 1028 N N . LEU A 1 129 ? 4.059 0.637 -14.573 1.00 97.44 129 LEU A N 1
ATOM 1029 C CA . LEU A 1 129 ? 4.420 1.967 -14.099 1.00 97.44 129 LEU A CA 1
ATOM 1030 C C . LEU A 1 129 ? 4.868 2.849 -15.271 1.00 97.44 129 LEU A C 1
ATOM 1032 O O . LEU A 1 129 ? 6.015 2.804 -15.710 1.00 97.44 129 LEU A O 1
ATOM 1036 N N . THR A 1 130 ? 3.941 3.668 -15.758 1.00 96.62 130 THR A N 1
ATOM 1037 C CA . THR A 1 130 ? 4.196 4.762 -16.704 1.00 96.62 130 THR A CA 1
ATOM 1038 C C . THR A 1 130 ? 4.173 6.109 -15.979 1.00 96.62 130 THR A C 1
ATOM 1040 O O . THR A 1 130 ? 3.757 6.185 -14.822 1.00 96.62 130 THR A O 1
ATOM 1043 N N . GLU A 1 131 ? 4.566 7.192 -16.654 1.00 94.69 131 GLU A N 1
ATOM 1044 C CA . GLU A 1 131 ? 4.416 8.556 -16.117 1.00 94.69 131 GLU A CA 1
ATOM 1045 C C . GLU A 1 131 ? 2.958 8.878 -15.756 1.00 94.69 131 GLU A C 1
ATOM 1047 O O . GLU A 1 131 ? 2.691 9.464 -14.707 1.00 94.69 131 GLU A O 1
ATOM 1052 N N . ASP A 1 132 ? 2.002 8.427 -16.574 1.00 97.00 132 ASP A N 1
ATOM 1053 C CA . ASP A 1 132 ? 0.573 8.590 -16.296 1.00 97.00 132 ASP A CA 1
ATOM 1054 C C . ASP A 1 132 ? 0.134 7.827 -15.043 1.00 97.00 132 ASP A C 1
ATOM 1056 O O . ASP A 1 132 ? -0.618 8.366 -14.229 1.00 97.00 132 ASP A O 1
ATOM 1060 N N . GLN A 1 133 ? 0.618 6.593 -14.853 1.00 98.12 133 GLN A N 1
ATOM 1061 C CA . GLN A 1 133 ? 0.317 5.846 -13.630 1.00 98.12 133 GLN A CA 1
ATOM 1062 C C . GLN A 1 133 ? 0.981 6.481 -12.412 1.00 98.12 133 GLN A C 1
ATOM 1064 O O . GLN A 1 133 ? 0.342 6.584 -11.371 1.00 98.12 133 GLN A O 1
ATOM 1069 N N . LEU A 1 134 ? 2.219 6.969 -12.532 1.00 97.88 134 LEU A N 1
ATOM 1070 C CA . LEU A 1 134 ? 2.892 7.679 -11.446 1.00 97.88 134 LEU A CA 1
ATOM 1071 C C . LEU A 1 134 ? 2.125 8.945 -11.045 1.00 97.88 134 LEU A C 1
ATOM 1073 O O . LEU A 1 134 ? 1.898 9.177 -9.857 1.00 97.88 134 LEU A O 1
ATOM 1077 N N . ARG A 1 135 ? 1.653 9.728 -12.022 1.00 97.06 135 ARG A N 1
ATOM 1078 C CA . ARG A 1 135 ? 0.799 10.895 -11.769 1.00 97.06 135 ARG A CA 1
ATOM 1079 C C . ARG A 1 135 ? -0.479 10.497 -11.028 1.00 97.06 135 ARG A C 1
ATOM 1081 O O . ARG A 1 135 ? -0.792 11.097 -10.002 1.00 97.06 135 ARG A O 1
ATOM 1088 N N . LYS A 1 136 ? -1.163 9.442 -11.482 1.00 98.25 136 LYS A N 1
ATOM 1089 C CA . LYS A 1 136 ? -2.381 8.925 -10.839 1.00 98.25 136 LYS A CA 1
ATOM 1090 C C . LYS A 1 136 ? -2.133 8.418 -9.414 1.00 98.25 136 LYS A C 1
ATOM 1092 O O . LYS A 1 136 ? -2.953 8.668 -8.529 1.00 98.25 136 LYS A O 1
ATOM 1097 N N . ILE A 1 137 ? -1.002 7.752 -9.171 1.00 98.44 137 ILE A N 1
ATOM 1098 C CA . ILE A 1 137 ? -0.573 7.327 -7.832 1.00 98.44 137 ILE A CA 1
ATOM 1099 C C . ILE A 1 137 ? -0.393 8.552 -6.933 1.00 98.44 137 ILE A C 1
ATOM 1101 O O . ILE A 1 137 ? -0.966 8.591 -5.847 1.00 98.44 137 ILE A O 1
ATOM 1105 N N . ARG A 1 138 ? 0.344 9.575 -7.389 1.00 97.88 138 ARG A N 1
ATOM 1106 C CA . ARG A 1 138 ? 0.571 10.815 -6.625 1.00 97.88 138 ARG A CA 1
ATOM 1107 C C . ARG A 1 138 ? -0.733 11.554 -6.323 1.00 97.88 138 ARG A C 1
ATOM 1109 O O . ARG A 1 138 ? -0.922 12.025 -5.205 1.00 97.88 138 ARG A O 1
ATOM 1116 N N . GLU A 1 139 ? -1.635 11.667 -7.294 1.00 97.69 139 GLU A N 1
ATOM 1117 C CA . GLU A 1 139 ? -2.961 12.274 -7.111 1.00 97.69 139 GLU A CA 1
ATOM 1118 C C . GLU A 1 139 ? -3.785 11.519 -6.066 1.00 97.69 139 GLU A C 1
ATOM 1120 O O . GLU A 1 139 ? -4.197 12.120 -5.075 1.00 97.69 139 GLU A O 1
ATOM 1125 N N . THR A 1 140 ? -3.923 10.202 -6.234 1.00 98.25 140 THR A N 1
ATOM 1126 C CA . THR A 1 140 ? -4.668 9.334 -5.311 1.00 98.25 140 THR A CA 1
ATOM 1127 C C . THR A 1 140 ? -4.082 9.404 -3.902 1.00 98.25 140 THR A C 1
ATOM 1129 O O . THR A 1 140 ? -4.806 9.596 -2.931 1.00 98.25 140 THR A O 1
ATOM 1132 N N . TYR A 1 141 ? -2.759 9.301 -3.770 1.00 98.12 141 TYR A N 1
ATOM 1133 C CA . TYR A 1 141 ? -2.083 9.360 -2.479 1.00 98.12 141 TYR A CA 1
ATOM 1134 C C . TYR A 1 141 ? -2.301 10.708 -1.777 1.00 98.12 141 TYR A C 1
ATOM 1136 O O . TYR A 1 141 ? -2.677 10.736 -0.604 1.00 98.12 141 TYR A O 1
ATOM 1144 N N . ARG A 1 142 ? -2.139 11.834 -2.489 1.00 97.00 142 ARG A N 1
ATOM 1145 C CA . ARG A 1 142 ? -2.390 13.175 -1.929 1.00 97.00 142 ARG A CA 1
ATOM 1146 C C . ARG A 1 142 ? -3.834 13.340 -1.470 1.00 97.00 142 ARG A C 1
ATOM 1148 O O . ARG A 1 142 ? -4.058 13.880 -0.388 1.00 97.00 142 ARG A O 1
ATOM 1155 N N . GLU A 1 143 ? -4.791 12.874 -2.266 1.00 97.88 143 GLU A N 1
ATOM 1156 C CA . GLU A 1 143 ? -6.209 12.937 -1.923 1.00 97.88 143 GLU A CA 1
ATOM 1157 C C . GLU A 1 143 ? -6.515 12.128 -0.658 1.00 97.88 143 GLU A C 1
ATOM 1159 O O . GLU A 1 143 ? -7.136 12.647 0.266 1.00 97.88 143 GLU A O 1
ATOM 1164 N N . LEU A 1 144 ? -6.022 10.893 -0.564 1.00 98.12 144 LEU A N 1
ATOM 1165 C CA . LEU A 1 144 ? -6.249 10.034 0.600 1.00 98.12 144 LEU A CA 1
ATOM 1166 C C . LEU A 1 144 ? -5.629 10.606 1.874 1.00 98.12 144 LEU A C 1
ATOM 1168 O O . LEU A 1 144 ? -6.266 10.611 2.927 1.00 98.12 144 LEU A O 1
ATOM 1172 N N . VAL A 1 145 ? -4.404 11.127 1.781 1.00 96.69 145 VAL A N 1
ATOM 1173 C CA . VAL A 1 145 ? -3.741 11.794 2.908 1.00 96.69 145 VAL A CA 1
ATOM 1174 C C . VAL A 1 145 ? -4.523 13.036 3.332 1.00 96.69 145 VAL A C 1
ATOM 1176 O O . VAL A 1 145 ? -4.668 13.292 4.528 1.00 96.69 145 VAL A O 1
ATOM 1179 N N . TYR A 1 146 ? -5.052 13.810 2.382 1.00 96.88 146 TYR A N 1
ATOM 1180 C CA . TYR A 1 146 ? -5.922 14.940 2.696 1.00 96.88 146 TYR A CA 1
ATOM 1181 C C . TYR A 1 146 ? -7.194 14.477 3.418 1.00 96.88 146 TYR A C 1
ATOM 1183 O O . TYR A 1 146 ? -7.463 14.953 4.521 1.00 96.88 146 TYR A O 1
ATOM 1191 N N . GLN A 1 147 ? -7.917 13.499 2.861 1.00 97.69 147 GLN A N 1
ATOM 1192 C CA . GLN A 1 147 ? -9.134 12.943 3.457 1.00 97.69 147 GLN A CA 1
ATOM 1193 C C . GLN A 1 147 ? -8.874 12.466 4.891 1.00 97.69 147 GLN A C 1
ATOM 1195 O O . GLN A 1 147 ? -9.547 12.918 5.817 1.00 97.69 147 GLN A O 1
ATOM 1200 N N . TRP A 1 148 ? -7.831 11.657 5.106 1.00 96.25 148 TRP A N 1
ATOM 1201 C CA . TRP A 1 148 ? -7.435 11.190 6.435 1.00 96.25 148 TRP A CA 1
ATOM 1202 C C . TRP A 1 148 ? -7.174 12.334 7.425 1.00 96.25 148 TRP A C 1
ATOM 1204 O O . TRP A 1 148 ? -7.636 12.314 8.573 1.00 96.25 148 TRP A O 1
ATOM 1214 N N . ASN A 1 149 ? -6.442 13.361 6.996 1.00 95.00 149 ASN A N 1
ATOM 1215 C CA . ASN A 1 149 ? -6.127 14.496 7.856 1.00 95.00 149 ASN A CA 1
ATOM 1216 C C . ASN A 1 149 ? -7.375 15.303 8.226 1.00 95.00 149 ASN A C 1
ATOM 1218 O O . ASN A 1 149 ? -7.465 15.774 9.360 1.00 95.00 149 ASN A O 1
ATOM 1222 N N . THR A 1 150 ? -8.357 15.384 7.325 1.00 96.56 150 THR A N 1
ATOM 1223 C CA . THR A 1 150 ? -9.634 16.067 7.577 1.00 96.56 150 THR A CA 1
ATOM 1224 C C . THR A 1 150 ? -10.624 15.277 8.430 1.00 96.56 150 THR A C 1
ATOM 1226 O O . THR A 1 150 ? -11.520 15.891 9.008 1.00 96.56 150 THR A O 1
ATOM 1229 N N . LEU A 1 151 ? -10.452 13.954 8.566 1.00 96.44 151 LEU A N 1
ATOM 1230 C CA . LEU A 1 151 ? -11.315 13.147 9.429 1.00 96.44 151 LEU A CA 1
ATOM 1231 C C . LEU A 1 151 ? -11.245 13.615 10.887 1.00 96.44 151 LEU A C 1
ATOM 1233 O O . LEU A 1 151 ? -10.168 13.906 11.429 1.00 96.44 151 LEU A O 1
ATOM 1237 N N . LYS A 1 152 ? -12.401 13.616 11.544 1.00 96.19 152 LYS A N 1
ATOM 1238 C CA . LYS A 1 152 ? -12.557 13.784 12.991 1.00 96.19 152 LYS A CA 1
ATOM 1239 C C . LYS A 1 152 ? -12.398 12.438 13.701 1.00 96.19 152 LYS A C 1
ATOM 1241 O O . LYS A 1 152 ? -12.462 11.375 13.089 1.00 96.19 152 LYS A O 1
ATOM 1246 N N . SER A 1 153 ? -12.200 12.476 15.020 1.00 95.50 153 SER A N 1
ATOM 1247 C CA . SER A 1 153 ? -12.192 11.248 15.828 1.00 95.50 153 SER A CA 1
ATOM 1248 C C . SER A 1 153 ? -13.527 10.514 15.688 1.00 95.50 153 SER A C 1
ATOM 1250 O O . SER A 1 153 ? -14.584 11.136 15.775 1.00 95.50 153 SER A O 1
ATOM 1252 N N . GLY A 1 154 ? -13.470 9.201 15.494 1.00 94.81 154 GLY A N 1
ATOM 1253 C CA . GLY A 1 154 ? -14.616 8.330 15.250 1.00 94.81 154 GLY A CA 1
ATOM 1254 C C . GLY A 1 154 ? -15.042 8.237 13.781 1.00 94.81 154 GLY A C 1
ATOM 1255 O O . GLY A 1 154 ? -15.784 7.318 13.441 1.00 94.81 154 GLY A O 1
ATOM 1256 N N . GLU A 1 155 ? -14.574 9.130 12.903 1.00 97.12 155 GLU A N 1
ATOM 1257 C CA . GLU A 1 155 ? -14.857 9.039 11.468 1.00 97.12 155 GLU A CA 1
ATOM 1258 C C . GLU A 1 155 ? -13.950 8.009 10.781 1.00 97.12 155 GLU A C 1
ATOM 1260 O O . GLU A 1 155 ? -12.884 7.631 11.283 1.00 97.12 155 GLU A O 1
ATOM 1265 N N . ARG A 1 156 ? -14.398 7.532 9.617 1.00 96.69 156 ARG A N 1
ATOM 1266 C CA . ARG A 1 156 ? -13.797 6.403 8.910 1.00 96.69 156 ARG A CA 1
ATOM 1267 C C . ARG A 1 156 ? -13.633 6.699 7.425 1.00 96.69 156 ARG A C 1
ATOM 1269 O O . ARG A 1 156 ? -14.548 7.209 6.788 1.00 96.69 156 ARG A O 1
ATOM 1276 N N . LEU A 1 157 ? -12.479 6.320 6.891 1.00 97.50 157 LEU A N 1
ATOM 1277 C CA . LEU A 1 157 ? -12.190 6.273 5.464 1.00 97.50 157 LEU A CA 1
ATOM 1278 C C . LEU A 1 157 ? -12.384 4.840 4.967 1.00 97.50 157 LEU A C 1
ATOM 1280 O O . LEU A 1 157 ? -11.735 3.930 5.482 1.00 97.50 157 LEU A O 1
ATOM 1284 N N . GLU A 1 158 ? -13.254 4.638 3.980 1.00 97.50 158 GLU A N 1
ATOM 12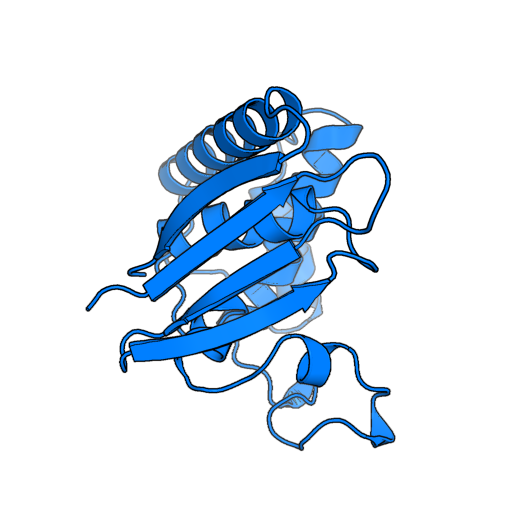85 C CA . GLU A 1 158 ? -13.513 3.326 3.378 1.00 97.50 158 GLU A CA 1
ATOM 1286 C C . GLU A 1 158 ? -13.061 3.291 1.925 1.00 97.50 158 GLU A C 1
ATOM 1288 O O . GLU A 1 158 ? -13.468 4.126 1.119 1.00 97.50 158 GLU A O 1
ATOM 1293 N N . LEU A 1 159 ? -12.221 2.315 1.589 1.00 97.56 159 LEU A N 1
ATOM 1294 C CA . LEU A 1 159 ? -11.561 2.238 0.294 1.00 97.56 159 LEU A CA 1
ATOM 1295 C C . LEU A 1 159 ? -11.826 0.876 -0.359 1.00 97.56 159 LEU A C 1
ATOM 1297 O O . LEU A 1 159 ? -11.296 -0.136 0.111 1.00 97.56 159 LEU A O 1
ATOM 1301 N N . PRO A 1 160 ? -12.639 0.810 -1.430 1.00 96.62 160 PRO A N 1
ATOM 1302 C CA . PRO A 1 160 ? -12.837 -0.429 -2.169 1.00 96.62 160 PRO A CA 1
ATOM 1303 C C . PRO A 1 160 ? -11.564 -0.796 -2.935 1.00 96.62 160 PRO A C 1
ATOM 1305 O O . PRO A 1 160 ? -10.964 0.041 -3.628 1.00 96.62 160 PRO A O 1
ATOM 1308 N N . PHE A 1 161 ? -11.177 -2.062 -2.837 1.00 95.50 161 PHE A N 1
ATOM 1309 C CA . PHE A 1 161 ? -9.957 -2.606 -3.406 1.00 95.50 161 PHE A CA 1
ATOM 1310 C C . PHE A 1 161 ? -10.276 -3.765 -4.348 1.00 95.50 161 PHE A C 1
ATOM 1312 O O . PHE A 1 161 ? -10.795 -4.805 -3.946 1.00 95.50 161 PHE A O 1
ATOM 1319 N N . ASN A 1 162 ? -9.979 -3.533 -5.624 1.00 89.81 162 ASN A N 1
ATOM 1320 C CA . ASN A 1 162 ? -10.122 -4.489 -6.713 1.00 89.81 162 ASN A CA 1
ATOM 1321 C C . ASN A 1 162 ? -8.993 -4.226 -7.731 1.00 89.81 162 ASN A C 1
ATOM 1323 O O . ASN A 1 162 ? -9.217 -3.510 -8.712 1.00 89.81 162 ASN A O 1
ATOM 1327 N N . PRO A 1 163 ? -7.754 -4.648 -7.411 1.00 78.12 163 PRO A N 1
ATOM 1328 C CA . PRO A 1 163 ? -6.591 -4.489 -8.282 1.00 78.12 163 PRO A CA 1
ATOM 1329 C C . PRO A 1 163 ? -6.695 -5.348 -9.552 1.00 78.12 163 PRO A C 1
ATOM 1331 O O . PRO A 1 163 ? -7.117 -6.525 -9.485 1.00 78.12 163 PRO A O 1
#

Sequence (163 aa):
MDALLGFQKETTKPSIFTFRRSDGSAIWTKLNRLPIEHDLAHYAVEKTLQFKQAFYGLLDQGFTPEAFELPRDKRSQALMPANLPVEAHQAEFIVGLLQTERISGENSDFVSTLKQALDAK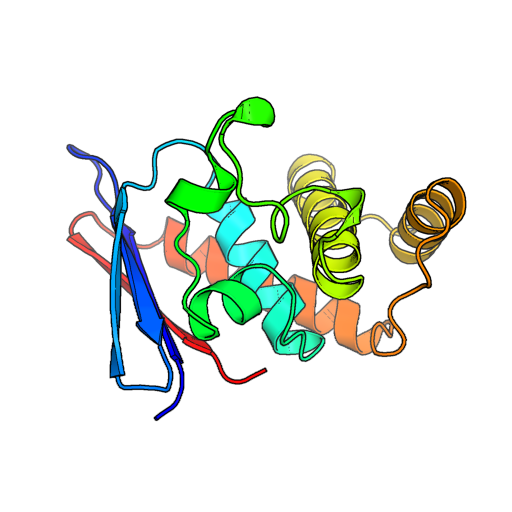EIPFPNRLTEDQLRKIRETYRELVYQWNTLKSGERLELPFNP

pLDDT: mean 94.19, std 5.04, range [69.56, 98.62]

Radius of gyration: 15.69 Å; chains: 1; bounding box: 38×37×39 Å

Foldseek 3Di:
DFKKWKWADADPDFIKIKIQAPVRDIDMDGPDDDDCLLVQLLQLQCQLLVPLQADNNVVNVPDDPVLLVDDQVSHDPCNHPVNRDLSNVLSVLLSVLLVVCVVPNHDPCSQVVSVVVCVVVVRDHRPSDDPVSNVSSNVSSVVVVVVVVPDDHRDMDMDGGDD